Protein AF-A0A955MTS2-F1 (afdb_monomer_lite)

Sequence (59 aa):
AIFWEKGRTYDLNDLIPSDSGWFLEVALDINDQGEIVGWGYNPDGEKRGFLLRPVGGGN

pLDDT: mean 84.23, std 17.34, range [38.06, 98.31]

Radius of gyration: 11.65 Å; chains: 1; bounding box: 32×19×27 Å

Foldseek 3Di:
DWDDDPNDTDDVCVVDPV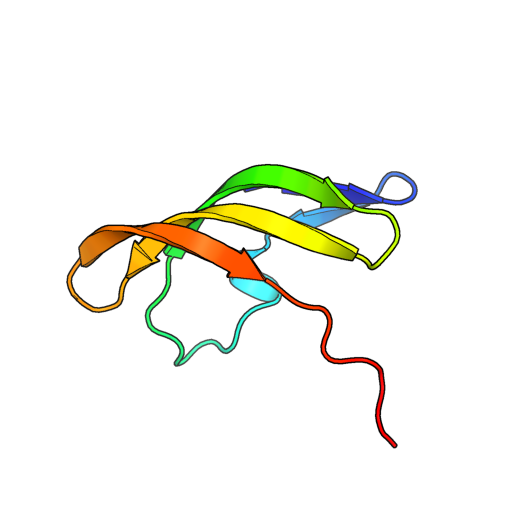PQLKDFDDWDDADPQRKTWGWTAGNVRDIDIDIDGPPPPDD

Secondary structure (DSSP, 8-state):
-EEEETTEEEEGGGSS-TTS--EEEEEEEE-TT--EEEEEE-TTS-EEEEEE-------

Structure (mmCIF, N/CA/C/O backbone):
data_AF-A0A955MTS2-F1
#
_entry.id   AF-A0A955MTS2-F1
#
loop_
_atom_site.group_PDB
_atom_site.id
_atom_site.type_symbol
_atom_site.label_atom_id
_atom_site.label_alt_id
_atom_site.label_comp_id
_atom_site.label_asym_id
_atom_site.label_entity_id
_atom_site.label_seq_id
_atom_site.pdbx_PDB_ins_code
_atom_site.Cartn_x
_atom_site.Cartn_y
_atom_site.Cartn_z
_atom_site.occupancy
_atom_site.B_iso_or_equiv
_atom_site.auth_seq_id
_atom_site.auth_comp_id
_atom_site.auth_asym_id
_atom_site.auth_atom_id
_atom_site.pdbx_PDB_model_num
ATOM 1 N N . ALA A 1 1 ? 4.116 -4.194 5.579 1.00 51.16 1 ALA A N 1
ATOM 2 C CA . ALA A 1 1 ? 3.230 -3.575 6.598 1.00 51.16 1 ALA A CA 1
ATOM 3 C C . ALA A 1 1 ? 2.304 -4.618 7.224 1.00 51.16 1 ALA A C 1
ATOM 5 O O . ALA A 1 1 ? 1.934 -5.546 6.521 1.00 51.16 1 ALA A O 1
ATOM 6 N N . ILE A 1 2 ? 1.910 -4.472 8.496 1.00 48.81 2 ILE A N 1
ATOM 7 C CA . ILE A 1 2 ? 0.999 -5.412 9.178 1.00 48.81 2 ILE A CA 1
ATOM 8 C C . ILE A 1 2 ? -0.350 -4.730 9.443 1.00 48.81 2 ILE A C 1
ATOM 10 O O . ILE A 1 2 ? -0.388 -3.706 10.122 1.00 48.81 2 ILE A O 1
ATOM 14 N N . PHE A 1 3 ? -1.441 -5.310 8.937 1.00 54.19 3 PHE A N 1
ATOM 15 C CA . PHE A 1 3 ? -2.817 -4.876 9.204 1.00 5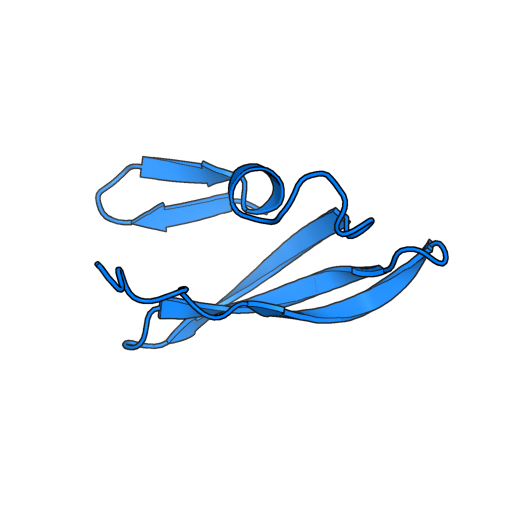4.19 3 PHE A CA 1
ATOM 16 C C . PHE A 1 3 ? -3.471 -5.747 10.285 1.00 54.19 3 PHE A C 1
ATOM 18 O O . PHE A 1 3 ? -3.413 -6.969 10.175 1.00 54.19 3 PHE A O 1
ATOM 25 N N . TRP A 1 4 ? -4.085 -5.139 11.309 1.00 50.31 4 TRP A N 1
ATOM 26 C CA . TRP A 1 4 ? -4.709 -5.839 12.439 1.00 50.31 4 TRP A CA 1
ATOM 27 C C . TRP A 1 4 ? -6.237 -5.715 12.402 1.00 50.31 4 TRP A C 1
ATOM 29 O O . TRP A 1 4 ? -6.782 -4.667 12.736 1.00 50.31 4 TRP A O 1
ATOM 39 N N . GLU A 1 5 ? -6.938 -6.808 12.097 1.00 53.53 5 GLU A N 1
ATOM 40 C CA . GLU A 1 5 ? -8.392 -6.912 12.274 1.00 53.53 5 GLU A CA 1
ATOM 41 C C . GLU A 1 5 ? -8.728 -8.250 12.954 1.00 53.53 5 GLU A C 1
ATOM 43 O O . GLU A 1 5 ? -8.285 -9.314 12.519 1.00 53.53 5 GLU A O 1
ATOM 48 N N . LYS A 1 6 ? -9.484 -8.219 14.065 1.00 53.53 6 LYS A N 1
ATOM 49 C CA . LYS A 1 6 ? -9.931 -9.423 14.810 1.00 53.53 6 LYS A CA 1
ATOM 50 C C . LYS A 1 6 ? -8.795 -10.380 15.226 1.00 53.53 6 LYS A C 1
ATOM 52 O O . LYS A 1 6 ? -8.971 -11.597 15.239 1.00 53.53 6 LYS A O 1
ATOM 57 N N . GLY A 1 7 ? -7.624 -9.835 15.566 1.00 57.75 7 GLY A N 1
ATOM 58 C CA . GLY A 1 7 ? -6.455 -10.616 15.994 1.00 57.75 7 GLY A CA 1
ATOM 59 C C . GLY A 1 7 ? -5.699 -11.313 14.857 1.00 57.75 7 GLY A C 1
ATOM 60 O O . GLY A 1 7 ? -4.822 -12.128 15.132 1.00 57.75 7 GLY A O 1
ATOM 61 N N . ARG A 1 8 ? -6.016 -11.004 13.593 1.00 58.16 8 ARG A N 1
ATOM 62 C CA . ARG A 1 8 ? -5.266 -11.475 12.426 1.00 58.16 8 ARG A CA 1
ATOM 63 C C . ARG A 1 8 ? -4.422 -10.351 11.848 1.00 58.16 8 ARG A C 1
ATOM 65 O O . ARG A 1 8 ? -4.927 -9.262 11.591 1.00 58.16 8 ARG A O 1
ATOM 72 N N . THR A 1 9 ? -3.148 -10.662 11.656 1.00 64.56 9 THR A N 1
ATOM 73 C CA . THR A 1 9 ? -2.188 -9.872 10.894 1.00 64.56 9 THR A CA 1
ATOM 74 C C . THR A 1 9 ? -2.240 -10.293 9.435 1.00 64.56 9 THR A C 1
ATOM 76 O O . THR A 1 9 ? -1.946 -11.452 9.141 1.00 64.56 9 THR A O 1
ATOM 79 N N . TYR A 1 10 ? -2.580 -9.379 8.534 1.00 74.88 10 TYR A N 1
ATOM 80 C CA . TYR A 1 10 ? -2.422 -9.595 7.094 1.00 74.88 10 TYR A CA 1
ATOM 81 C C . TYR A 1 10 ? -1.214 -8.807 6.590 1.00 74.88 10 TYR A C 1
ATOM 83 O O . TYR A 1 10 ? -1.037 -7.643 6.969 1.00 74.88 10 TYR A O 1
ATOM 91 N N . ASP A 1 11 ? -0.386 -9.437 5.753 1.00 86.06 11 ASP A N 1
ATOM 92 C CA . ASP A 1 11 ? 0.596 -8.707 4.958 1.00 86.06 11 ASP A CA 1
ATOM 93 C C . ASP A 1 11 ? -0.148 -8.018 3.814 1.00 86.06 11 ASP A C 1
ATOM 95 O O . ASP A 1 11 ? -0.815 -8.665 3.011 1.00 86.06 11 ASP A O 1
ATOM 99 N N . LEU A 1 12 ? -0.062 -6.690 3.744 1.00 88.69 12 LEU A N 1
ATOM 100 C CA . LEU A 1 12 ? -0.716 -5.933 2.675 1.00 88.69 12 LEU A CA 1
ATOM 101 C C . LEU A 1 12 ? -0.163 -6.272 1.287 1.00 88.69 12 LEU A C 1
ATOM 103 O O . LEU A 1 12 ? -0.874 -6.088 0.302 1.00 88.69 12 LEU A O 1
ATOM 107 N N . ASN A 1 13 ? 1.068 -6.781 1.200 1.00 91.19 13 ASN A N 1
ATOM 108 C CA . ASN A 1 13 ? 1.648 -7.228 -0.064 1.00 91.19 13 ASN A CA 1
ATOM 109 C C . ASN A 1 13 ? 0.963 -8.495 -0.601 1.00 91.19 13 ASN A C 1
ATOM 111 O O . ASN A 1 13 ? 0.934 -8.682 -1.812 1.00 91.19 13 ASN A O 1
ATOM 115 N N . ASP A 1 14 ? 0.343 -9.306 0.265 1.00 89.50 14 ASP A N 1
ATOM 116 C CA . ASP A 1 14 ? -0.461 -10.468 -0.146 1.00 89.50 14 ASP A CA 1
ATOM 117 C C . ASP A 1 14 ? -1.860 -10.064 -0.646 1.00 89.50 14 ASP A C 1
ATOM 119 O O . ASP A 1 14 ? -2.579 -10.878 -1.226 1.00 89.50 14 ASP A O 1
ATOM 123 N N . LEU A 1 15 ? -2.274 -8.816 -0.393 1.00 88.69 15 LEU A N 1
ATOM 124 C CA . LEU A 1 15 ? -3.614 -8.308 -0.704 1.00 88.69 15 LEU A CA 1
ATOM 125 C C . LEU A 1 15 ? -3.658 -7.422 -1.955 1.00 88.69 15 LEU A C 1
ATOM 127 O O . LEU A 1 15 ? -4.743 -7.041 -2.395 1.00 88.69 15 LEU A O 1
ATOM 131 N N . ILE A 1 16 ? -2.503 -7.079 -2.523 1.00 90.88 16 ILE A N 1
ATOM 132 C CA . ILE A 1 16 ? -2.406 -6.351 -3.791 1.00 90.88 16 ILE A CA 1
ATOM 133 C C . ILE A 1 16 ? -2.133 -7.322 -4.948 1.00 90.88 16 ILE A C 1
ATOM 135 O O . ILE A 1 16 ? -1.590 -8.404 -4.723 1.00 90.88 16 ILE A O 1
ATOM 139 N N . PRO A 1 17 ? -2.476 -6.962 -6.200 1.00 90.38 17 PRO A N 1
ATOM 140 C CA . PRO A 1 17 ? -2.112 -7.772 -7.356 1.00 90.38 17 PRO A CA 1
ATOM 141 C C . PRO A 1 17 ? -0.602 -8.031 -7.398 1.00 90.38 17 PRO A C 1
ATOM 143 O O . PRO A 1 17 ? 0.200 -7.101 -7.258 1.00 90.38 17 PRO A O 1
ATOM 146 N N . SER A 1 18 ? -0.210 -9.288 -7.617 1.00 88.81 18 SER A N 1
ATOM 147 C CA . SER A 1 18 ? 1.201 -9.695 -7.651 1.00 88.81 18 SER A CA 1
ATOM 148 C C . SER A 1 18 ? 1.992 -9.035 -8.787 1.00 88.81 18 SER A C 1
ATOM 150 O O . SER A 1 18 ? 3.213 -8.947 -8.724 1.00 88.81 18 SER A O 1
ATOM 152 N N . ASP A 1 19 ? 1.304 -8.571 -9.828 1.00 91.62 19 ASP A N 1
ATOM 153 C CA . ASP A 1 19 ? 1.843 -7.839 -10.976 1.00 91.62 19 ASP A CA 1
ATOM 154 C C . ASP A 1 19 ? 1.770 -6.310 -10.819 1.00 91.62 19 ASP A C 1
ATOM 156 O O . ASP A 1 19 ? 2.166 -5.580 -11.725 1.00 91.62 19 ASP A O 1
ATOM 160 N N . SER A 1 20 ? 1.321 -5.801 -9.665 1.00 92.62 20 SER A N 1
ATOM 161 C CA . SER A 1 20 ? 1.240 -4.356 -9.411 1.00 92.62 20 SER A CA 1
ATOM 162 C C . SER A 1 20 ? 2.601 -3.657 -9.436 1.00 92.62 20 SER A C 1
ATOM 164 O O . SER A 1 20 ? 2.655 -2.448 -9.653 1.00 92.62 20 SER A O 1
ATOM 166 N N . GLY A 1 21 ? 3.685 -4.395 -9.168 1.00 94.44 21 GLY A N 1
ATOM 167 C CA . GLY A 1 21 ? 5.040 -3.863 -9.003 1.00 94.44 21 GLY A CA 1
ATOM 168 C C . GLY A 1 21 ? 5.218 -2.984 -7.760 1.00 94.44 21 GLY A C 1
ATOM 169 O O . GLY A 1 21 ? 6.276 -2.387 -7.584 1.00 94.44 21 GLY A O 1
ATOM 170 N N . TRP A 1 22 ? 4.203 -2.893 -6.899 1.00 96.25 22 TRP A N 1
ATOM 171 C CA . TRP A 1 22 ? 4.286 -2.160 -5.644 1.00 96.25 22 TRP A CA 1
ATOM 172 C C . TRP A 1 22 ? 4.838 -3.038 -4.527 1.00 96.25 22 TRP A C 1
ATOM 174 O O . TRP A 1 22 ? 4.495 -4.211 -4.409 1.00 96.25 22 TRP A O 1
ATOM 184 N N . PHE A 1 23 ? 5.638 -2.430 -3.657 1.00 96.38 23 PHE A N 1
ATOM 185 C CA . PHE A 1 23 ? 6.030 -3.010 -2.379 1.00 96.38 23 PHE A CA 1
ATOM 186 C C . PHE A 1 23 ? 5.597 -2.084 -1.242 1.00 96.38 23 PHE A C 1
ATOM 188 O O . PHE A 1 23 ? 6.071 -0.953 -1.124 1.00 96.38 23 PHE A O 1
ATOM 195 N N . LEU A 1 24 ? 4.678 -2.547 -0.400 1.00 96.06 24 LEU A N 1
ATOM 196 C CA . LEU A 1 24 ? 4.085 -1.771 0.683 1.00 96.06 24 LEU A CA 1
ATOM 197 C C . LEU A 1 24 ? 4.895 -1.957 1.969 1.00 96.06 24 LEU A C 1
ATOM 199 O O . LEU A 1 24 ? 4.808 -2.977 2.662 1.00 96.06 24 LEU A O 1
ATOM 203 N N . GLU A 1 25 ? 5.679 -0.933 2.301 1.00 95.38 25 GLU A N 1
ATOM 204 C CA . GLU A 1 25 ? 6.590 -0.933 3.444 1.00 95.38 25 GLU A CA 1
ATOM 205 C C . GLU A 1 25 ? 5.802 -0.811 4.758 1.00 95.38 25 GLU A C 1
ATOM 207 O O . GLU A 1 25 ? 5.816 -1.719 5.597 1.00 95.38 25 GLU A O 1
ATOM 212 N N . VAL A 1 26 ? 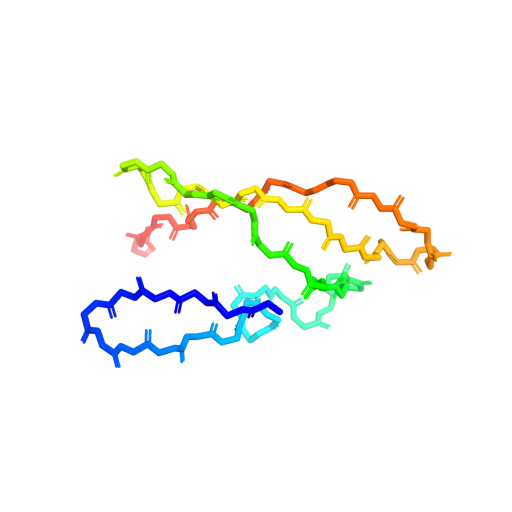5.043 0.277 4.915 1.00 92.56 26 VAL A N 1
ATOM 213 C CA . VAL A 1 26 ? 4.331 0.614 6.154 1.00 92.56 26 VAL A CA 1
ATOM 214 C C . VAL A 1 26 ? 2.914 1.104 5.871 1.00 92.56 26 VAL A C 1
ATOM 216 O O . VAL A 1 26 ? 2.690 1.899 4.964 1.00 92.56 26 VAL A O 1
ATOM 219 N N . ALA A 1 27 ? 1.966 0.636 6.680 1.00 93.81 27 ALA A N 1
ATOM 220 C CA . ALA A 1 27 ? 0.611 1.162 6.766 1.00 93.81 27 ALA A CA 1
ATOM 221 C C . ALA A 1 27 ? 0.557 2.117 7.956 1.00 93.81 27 ALA A C 1
ATOM 223 O O . ALA A 1 27 ? 1.075 1.789 9.025 1.00 93.81 27 ALA A O 1
ATOM 224 N N . LEU A 1 28 ? -0.014 3.296 7.750 1.00 94.44 28 LEU A N 1
ATOM 225 C CA . LEU A 1 28 ? -0.061 4.363 8.744 1.00 94.44 28 LEU A CA 1
ATOM 226 C C . LEU A 1 28 ? -1.432 4.487 9.394 1.00 94.44 28 LEU A C 1
ATOM 228 O O . LEU A 1 28 ? -1.496 4.759 10.588 1.00 94.44 28 LEU A O 1
ATOM 232 N N . ASP A 1 29 ? -2.501 4.307 8.621 1.00 93.38 29 ASP A N 1
ATOM 233 C CA . ASP A 1 29 ? -3.865 4.473 9.113 1.00 93.38 29 ASP A CA 1
ATOM 234 C C . ASP A 1 29 ? -4.863 3.670 8.272 1.00 93.38 29 ASP A C 1
ATOM 236 O O . ASP A 1 29 ? -4.578 3.321 7.119 1.00 93.38 29 ASP A O 1
ATOM 240 N N . ILE A 1 30 ? -6.025 3.394 8.860 1.00 92.88 30 ILE A N 1
ATOM 24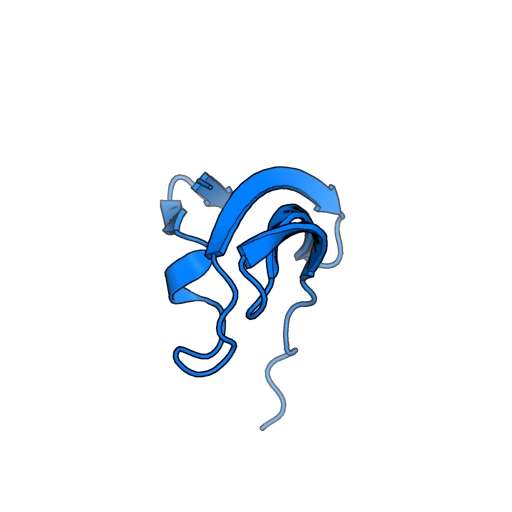1 C CA . ILE A 1 30 ? -7.181 2.787 8.205 1.00 92.88 30 ILE A CA 1
ATOM 242 C C . ILE A 1 30 ? -8.467 3.484 8.659 1.00 92.88 30 ILE A C 1
ATOM 244 O O . ILE A 1 30 ? -8.653 3.735 9.847 1.00 92.88 30 ILE A O 1
ATOM 248 N N . ASN A 1 31 ? -9.373 3.772 7.724 1.00 90.44 31 ASN A N 1
ATOM 249 C CA . ASN A 1 31 ? -10.683 4.342 8.052 1.00 90.44 31 ASN A CA 1
ATOM 250 C C . ASN A 1 31 ? -11.794 3.275 8.148 1.00 90.44 31 ASN A C 1
ATOM 252 O O . ASN A 1 31 ? -11.602 2.116 7.780 1.00 90.44 31 ASN A O 1
ATOM 256 N N . ASP A 1 32 ? -12.992 3.679 8.585 1.00 91.62 32 ASP A N 1
ATOM 257 C CA . ASP A 1 32 ? -14.160 2.789 8.741 1.00 91.62 32 ASP A CA 1
ATOM 258 C C . ASP A 1 32 ? -14.635 2.128 7.430 1.00 91.62 32 ASP A C 1
ATOM 260 O O . ASP A 1 32 ? -15.429 1.189 7.458 1.00 91.62 32 ASP A O 1
ATOM 264 N N . GLN A 1 33 ? -14.164 2.602 6.272 1.00 90.81 33 GLN A N 1
ATOM 265 C CA . GLN A 1 33 ? -14.448 2.002 4.964 1.00 90.81 33 GLN A CA 1
ATOM 266 C C . GLN A 1 33 ? -13.416 0.940 4.563 1.00 90.81 33 GLN A C 1
ATOM 268 O O . GLN A 1 33 ? -13.533 0.349 3.492 1.00 90.81 33 GLN A O 1
ATOM 273 N N . GLY A 1 34 ? -12.412 0.692 5.406 1.00 89.44 34 GLY A N 1
ATOM 274 C CA . GLY A 1 34 ? -11.326 -0.241 5.140 1.00 89.44 34 GLY A CA 1
ATOM 275 C C . GLY A 1 34 ? -10.241 0.315 4.215 1.00 89.44 34 GLY A C 1
ATOM 276 O O . GLY A 1 34 ? -9.408 -0.451 3.734 1.00 89.44 34 GLY A O 1
ATOM 277 N N . GLU A 1 35 ? -10.241 1.620 3.925 1.00 93.25 35 GLU A N 1
ATOM 278 C CA . GLU A 1 35 ? -9.193 2.238 3.114 1.00 93.25 35 GLU A CA 1
ATOM 279 C C . GLU A 1 35 ? -7.923 2.423 3.940 1.00 93.25 35 GLU A C 1
ATOM 281 O O . GLU A 1 35 ? -7.974 2.975 5.038 1.00 93.25 35 GLU A O 1
ATOM 286 N N . ILE A 1 36 ? -6.782 2.001 3.395 1.00 94.50 36 ILE A N 1
ATOM 287 C CA . ILE A 1 36 ? -5.495 2.007 4.097 1.00 94.50 36 ILE A CA 1
ATOM 288 C C . ILE A 1 36 ? -4.549 2.988 3.417 1.00 94.50 36 ILE A C 1
ATOM 290 O O . ILE A 1 36 ? -4.327 2.903 2.208 1.00 94.50 36 ILE A O 1
ATOM 294 N N . VAL A 1 37 ? -3.933 3.872 4.199 1.00 95.94 37 VAL A N 1
ATOM 295 C CA . VAL A 1 37 ? -2.879 4.781 3.725 1.00 95.94 37 VAL A CA 1
ATOM 296 C C . VAL A 1 37 ? -1.518 4.390 4.284 1.00 95.94 37 VAL A C 1
ATOM 298 O O . VAL A 1 37 ? -1.412 3.845 5.384 1.00 95.94 37 VAL A O 1
ATOM 301 N N . GLY A 1 38 ? -0.451 4.679 3.541 1.00 96.19 38 GLY A N 1
ATOM 302 C CA . GLY A 1 38 ? 0.896 4.319 3.966 1.00 96.19 38 GLY A CA 1
ATOM 303 C C . GLY A 1 38 ? 2.005 4.734 3.008 1.00 96.19 38 GLY A C 1
ATOM 304 O O . GLY A 1 38 ? 1.782 5.509 2.077 1.00 96.19 38 GLY A O 1
ATOM 305 N N . TRP A 1 39 ? 3.203 4.199 3.246 1.00 97.62 39 TRP A N 1
ATOM 306 C CA . TRP A 1 39 ? 4.374 4.369 2.383 1.00 97.62 39 TRP A CA 1
ATOM 307 C C . TRP A 1 39 ? 4.808 3.038 1.784 1.00 97.62 39 TRP A C 1
ATOM 309 O O . TRP A 1 39 ? 4.828 2.006 2.457 1.00 97.62 39 TRP A O 1
ATOM 319 N N . GLY A 1 40 ? 5.206 3.085 0.521 1.00 97.19 40 GLY A N 1
ATOM 320 C CA . GLY A 1 40 ? 5.761 1.953 -0.199 1.00 97.19 40 GLY A CA 1
ATOM 321 C C . GLY A 1 40 ? 6.653 2.407 -1.342 1.00 97.19 40 GLY A C 1
ATOM 322 O O . GLY A 1 40 ? 6.954 3.594 -1.484 1.00 97.19 40 GLY A O 1
ATOM 323 N N . TYR A 1 41 ? 7.061 1.445 -2.149 1.00 97.88 41 TYR A N 1
ATOM 324 C CA . TYR A 1 41 ? 7.858 1.643 -3.344 1.00 97.88 41 TYR A CA 1
ATOM 325 C C . TYR A 1 41 ? 6.990 1.331 -4.555 1.00 97.88 41 TYR A C 1
ATOM 327 O O . TYR A 1 41 ? 6.338 0.286 -4.593 1.00 97.88 41 TYR A O 1
ATOM 335 N N . ASN A 1 42 ? 6.949 2.261 -5.504 1.00 96.56 42 ASN A N 1
ATOM 336 C CA . ASN A 1 42 ? 6.260 2.064 -6.775 1.00 96.56 42 ASN A CA 1
ATOM 337 C C . ASN A 1 42 ? 7.094 1.148 -7.707 1.00 96.56 42 ASN A C 1
ATOM 339 O O . ASN A 1 42 ? 8.241 0.829 -7.376 1.00 96.56 42 ASN A O 1
ATOM 343 N N . PRO A 1 43 ? 6.566 0.757 -8.883 1.00 97.06 43 PRO A N 1
ATOM 344 C CA . PRO A 1 43 ? 7.295 -0.085 -9.839 1.00 97.06 43 PRO A CA 1
ATOM 345 C C . PRO A 1 43 ? 8.632 0.494 -10.323 1.00 97.06 43 PRO A C 1
ATOM 347 O O . PRO A 1 43 ? 9.510 -0.258 -10.736 1.00 97.06 43 PRO A O 1
ATOM 350 N N . ASP A 1 44 ? 8.807 1.815 -10.233 1.00 97.38 44 ASP A N 1
ATOM 351 C CA . ASP A 1 44 ? 10.048 2.511 -10.585 1.00 97.38 44 ASP A CA 1
ATOM 352 C C . ASP A 1 44 ? 11.088 2.499 -9.442 1.00 97.38 44 ASP A C 1
ATOM 354 O O . ASP A 1 44 ? 12.187 3.036 -9.584 1.00 97.38 44 ASP A O 1
ATOM 358 N N . GLY A 1 45 ? 10.764 1.893 -8.294 1.00 96.62 45 GLY A N 1
ATOM 359 C CA . GLY A 1 45 ? 11.625 1.832 -7.110 1.00 96.62 45 GLY A CA 1
ATOM 360 C C . GLY A 1 45 ? 11.639 3.117 -6.275 1.00 96.62 45 GLY A C 1
ATOM 361 O O . GLY A 1 45 ? 12.475 3.271 -5.383 1.00 96.62 45 GLY A O 1
ATOM 362 N N . GLU A 1 46 ? 10.725 4.052 -6.526 1.00 98.19 4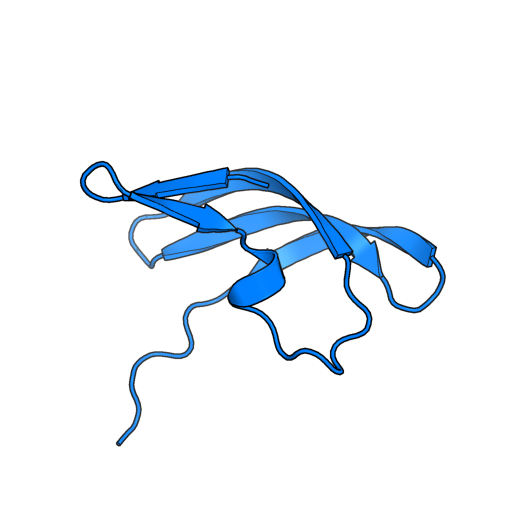6 GLU A N 1
ATOM 363 C CA . GLU A 1 46 ? 10.621 5.313 -5.800 1.00 98.19 46 GLU A CA 1
ATOM 364 C C . GLU A 1 46 ? 9.716 5.183 -4.575 1.00 98.19 46 GLU A C 1
ATOM 366 O O . GLU A 1 46 ? 8.619 4.622 -4.640 1.00 98.19 46 GLU A O 1
ATOM 371 N N . LYS A 1 47 ? 10.126 5.798 -3.461 1.00 97.50 47 LYS A N 1
ATOM 372 C CA . LYS A 1 47 ? 9.289 5.868 -2.263 1.00 97.50 47 LYS A CA 1
ATOM 373 C C . LYS A 1 47 ? 8.107 6.814 -2.489 1.00 97.50 47 LYS A C 1
ATOM 375 O O . LYS A 1 47 ? 8.295 8.011 -2.717 1.00 97.50 47 LYS A O 1
ATOM 380 N N . ARG A 1 48 ? 6.885 6.289 -2.398 1.00 98.31 48 ARG A N 1
ATOM 381 C CA . ARG A 1 48 ? 5.629 7.010 -2.644 1.00 98.31 48 ARG A CA 1
ATOM 382 C C . ARG A 1 48 ? 4.585 6.679 -1.578 1.00 98.31 48 ARG A C 1
ATOM 384 O O . ARG A 1 48 ? 4.601 5.606 -0.975 1.00 98.31 48 ARG A O 1
ATOM 391 N N . GLY A 1 49 ? 3.689 7.635 -1.343 1.00 97.12 49 GLY A N 1
ATOM 392 C CA . GLY A 1 49 ? 2.495 7.399 -0.539 1.00 97.12 49 GLY A CA 1
ATOM 393 C C . GLY A 1 49 ? 1.484 6.587 -1.345 1.00 97.12 49 GLY A C 1
ATOM 394 O O . GLY A 1 49 ? 1.378 6.784 -2.557 1.00 97.12 49 GLY A O 1
ATOM 395 N N . PHE A 1 50 ? 0.749 5.695 -0.688 1.00 95.56 50 PHE A N 1
ATOM 396 C CA . PHE A 1 50 ? -0.311 4.909 -1.316 1.00 95.56 50 PHE A CA 1
ATOM 397 C C . PHE A 1 50 ? -1.647 5.069 -0.583 1.00 95.56 50 PHE A C 1
ATOM 399 O O . PHE A 1 50 ? -1.686 5.388 0.607 1.00 95.56 50 PHE A O 1
ATOM 406 N N . LEU A 1 51 ? -2.729 4.794 -1.313 1.00 95.25 51 LEU A N 1
ATOM 407 C CA . LEU A 1 51 ? -4.080 4.587 -0.799 1.00 95.25 51 LEU A CA 1
ATOM 408 C C . LEU A 1 51 ? -4.582 3.252 -1.358 1.00 95.25 51 LEU A C 1
ATOM 410 O O . LEU A 1 51 ? -4.798 3.135 -2.564 1.00 95.25 51 LEU A O 1
ATOM 414 N N . LEU A 1 52 ? -4.756 2.255 -0.495 1.00 93.12 52 LEU A N 1
ATOM 415 C CA . LEU A 1 52 ? -5.453 1.022 -0.841 1.00 93.12 52 LEU A CA 1
ATOM 416 C C . LEU A 1 52 ? -6.938 1.187 -0.566 1.00 93.12 52 LEU A C 1
ATOM 418 O O . LEU A 1 52 ? -7.334 1.699 0.481 1.00 93.12 52 LEU A O 1
ATOM 422 N N . ARG A 1 53 ? -7.751 0.693 -1.494 1.00 91.94 53 ARG A N 1
ATOM 423 C CA . ARG A 1 53 ? -9.198 0.601 -1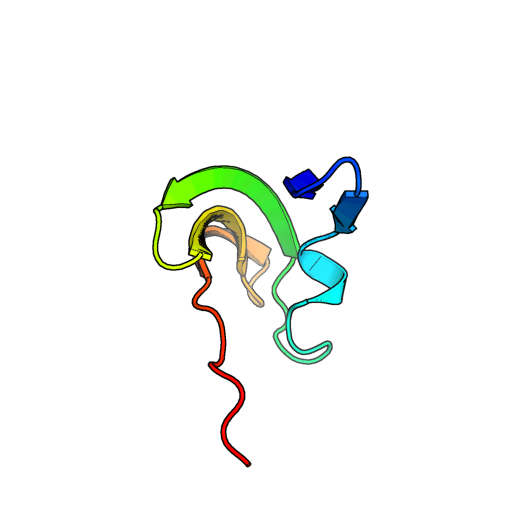.339 1.00 91.94 53 ARG A CA 1
ATOM 424 C C . ARG A 1 53 ? -9.605 -0.860 -1.364 1.00 91.94 53 ARG A C 1
ATOM 426 O O . ARG A 1 53 ? -9.143 -1.576 -2.256 1.00 91.94 53 ARG A O 1
ATOM 433 N N . PRO A 1 54 ? -10.487 -1.302 -0.458 1.00 87.44 54 PRO A N 1
ATOM 434 C CA . PRO A 1 54 ? -11.110 -2.601 -0.600 1.00 87.44 54 PRO A CA 1
ATOM 435 C C . PRO A 1 54 ? -11.824 -2.651 -1.946 1.00 87.44 54 PRO A C 1
ATOM 437 O O . PRO A 1 54 ? -12.685 -1.819 -2.244 1.00 87.44 54 PRO A O 1
ATOM 440 N N . VAL A 1 55 ? -11.482 -3.639 -2.766 1.00 82.06 55 VAL A N 1
ATOM 441 C CA . VAL A 1 55 ? -12.378 -4.049 -3.839 1.00 82.06 55 VAL A CA 1
ATOM 442 C C . VAL A 1 55 ? -13.561 -4.707 -3.140 1.00 82.06 55 VAL A C 1
ATOM 444 O O . VAL A 1 55 ? -13.475 -5.842 -2.679 1.00 82.06 55 VAL A O 1
ATOM 447 N N . GLY A 1 56 ? -14.636 -3.941 -2.928 1.00 65.94 56 GLY A N 1
ATOM 448 C CA . GLY A 1 56 ? -15.877 -4.491 -2.391 1.00 65.94 56 GLY A CA 1
ATOM 449 C C . GLY A 1 56 ? -16.229 -5.741 -3.191 1.00 65.94 56 GLY A C 1
ATOM 450 O O . GLY A 1 56 ? -16.076 -5.719 -4.411 1.00 65.94 56 GLY A O 1
ATOM 451 N N . GLY A 1 57 ? -16.618 -6.823 -2.508 1.00 54.41 57 GLY A N 1
ATOM 452 C CA . GLY A 1 57 ? -16.992 -8.090 -3.135 1.00 54.41 57 GLY A CA 1
ATOM 453 C C . GLY A 1 57 ? -18.150 -7.892 -4.109 1.00 54.41 57 GLY A C 1
ATOM 454 O O . GLY A 1 57 ? -19.311 -8.055 -3.748 1.00 54.41 57 GLY A O 1
ATOM 455 N N . GLY A 1 58 ? -17.831 -7.469 -5.327 1.00 41.12 58 GLY A N 1
ATOM 456 C CA . GLY A 1 58 ? -18.708 -7.517 -6.475 1.00 41.12 58 GLY A CA 1
ATOM 457 C C . GLY A 1 58 ? -18.747 -8.963 -6.934 1.00 41.12 58 GLY A C 1
ATOM 458 O O . GLY A 1 58 ? -17.691 -9.562 -7.127 1.00 41.12 58 GLY A O 1
ATOM 459 N N . ASN A 1 59 ? -19.965 -9.496 -7.012 1.00 38.06 59 ASN A N 1
ATOM 460 C CA . ASN A 1 59 ? -20.289 -10.823 -7.539 1.00 38.06 59 ASN A CA 1
ATOM 461 C C . ASN A 1 59 ? -19.509 -11.188 -8.806 1.00 38.06 59 ASN A C 1
ATOM 463 O O . ASN A 1 59 ? -19.367 -10.297 -9.675 1.00 38.06 59 ASN A O 1
#